Protein AF-A0A929K9T1-F1 (afdb_monomer_lite)

Structure (mmCIF, N/CA/C/O backbone):
data_AF-A0A929K9T1-F1
#
_entry.id   AF-A0A929K9T1-F1
#
loop_
_atom_site.group_PDB
_atom_site.id
_atom_site.type_symbol
_atom_site.label_atom_id
_atom_site.label_alt_id
_atom_site.label_comp_id
_atom_site.label_asym_id
_atom_site.label_entity_id
_atom_site.label_seq_id
_atom_site.pdbx_PDB_ins_code
_atom_site.Cartn_x
_atom_site.Cartn_y
_atom_site.Cartn_z
_atom_site.occupancy
_atom_site.B_iso_or_equiv
_atom_site.auth_seq_id
_atom_site.auth_comp_id
_atom_site.auth_asym_id
_atom_site.auth_atom_id
_atom_site.pdbx_PDB_model_num
ATOM 1 N N . MET A 1 1 ? -13.841 -9.685 6.788 1.00 68.19 1 MET A N 1
ATOM 2 C CA . MET A 1 1 ? -12.675 -8.775 6.752 1.00 68.19 1 MET A CA 1
ATOM 3 C C . MET A 1 1 ? -12.158 -8.747 5.323 1.00 68.19 1 MET A C 1
ATOM 5 O O . MET A 1 1 ? -11.912 -9.816 4.782 1.00 68.19 1 MET A O 1
ATOM 9 N N . VAL A 1 2 ? -12.094 -7.574 4.690 1.00 83.31 2 VAL A N 1
ATOM 10 C CA . VAL A 1 2 ? -11.619 -7.429 3.301 1.00 83.31 2 VAL A CA 1
ATOM 11 C C . VAL A 1 2 ? -10.091 -7.353 3.315 1.00 83.31 2 VAL A C 1
ATOM 13 O O . VAL A 1 2 ? -9.536 -6.614 4.125 1.00 83.31 2 VAL A O 1
ATOM 16 N N . LYS A 1 3 ? -9.426 -8.132 2.456 1.00 89.06 3 LYS A N 1
ATOM 17 C CA . LYS A 1 3 ? -7.978 -8.052 2.207 1.00 89.06 3 LYS A CA 1
ATOM 18 C C . LYS A 1 3 ? -7.745 -7.333 0.882 1.00 89.06 3 LYS A C 1
ATOM 20 O O . LYS A 1 3 ? -8.433 -7.643 -0.089 1.00 89.06 3 LYS A O 1
ATOM 25 N N . VAL A 1 4 ? -6.806 -6.390 0.851 1.00 94.88 4 VAL A N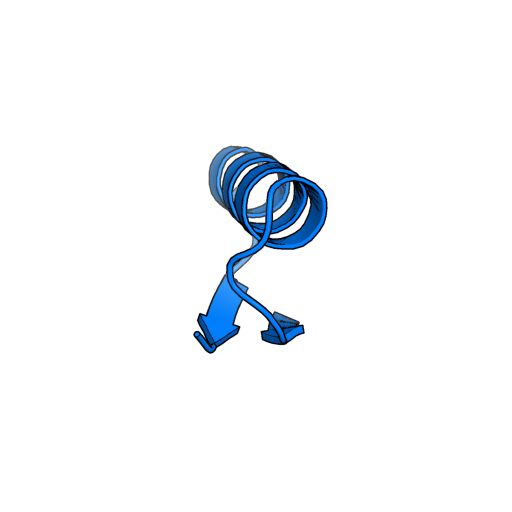 1
ATOM 26 C CA . VAL A 1 4 ? -6.508 -5.583 -0.341 1.00 94.88 4 VAL A CA 1
ATOM 27 C C . VAL A 1 4 ? -5.092 -5.880 -0.819 1.00 94.88 4 VAL A C 1
ATOM 29 O O . VAL A 1 4 ? -4.149 -5.742 -0.052 1.00 94.88 4 VAL A O 1
ATOM 32 N N . GLY A 1 5 ? -4.944 -6.266 -2.085 1.00 96.19 5 GLY A N 1
ATOM 33 C CA . GLY A 1 5 ? -3.643 -6.375 -2.746 1.00 96.19 5 GLY A CA 1
ATOM 34 C C . GLY A 1 5 ? -3.436 -5.199 -3.696 1.00 96.19 5 GLY A C 1
ATOM 35 O O . GLY A 1 5 ? -4.292 -4.945 -4.544 1.00 96.19 5 GLY A O 1
ATOM 36 N N . VAL A 1 6 ? -2.317 -4.488 -3.568 1.00 96.94 6 VAL A N 1
ATOM 37 C CA . VAL A 1 6 ? -1.890 -3.457 -4.522 1.00 96.94 6 VAL A CA 1
ATOM 38 C C . VAL A 1 6 ? -0.781 -4.043 -5.383 1.00 96.94 6 VAL A C 1
ATOM 40 O O . VAL A 1 6 ? 0.261 -4.415 -4.860 1.00 96.94 6 VAL A O 1
ATOM 43 N N . VAL A 1 7 ? -1.000 -4.133 -6.695 1.00 96.50 7 VAL A N 1
ATOM 44 C CA . VAL A 1 7 ? -0.024 -4.703 -7.635 1.00 96.50 7 VAL A CA 1
ATOM 45 C C . VAL A 1 7 ? 0.742 -3.583 -8.335 1.00 96.50 7 VAL A C 1
ATOM 47 O O . VAL A 1 7 ? 0.140 -2.725 -8.981 1.00 96.50 7 VAL A O 1
ATOM 50 N N . GLY A 1 8 ? 2.070 -3.621 -8.220 1.00 94.69 8 GLY A N 1
ATOM 51 C CA . GLY A 1 8 ? 3.017 -2.677 -8.806 1.00 94.69 8 GLY A CA 1
ATOM 52 C C . GLY A 1 8 ? 3.507 -1.621 -7.810 1.00 94.69 8 GLY A C 1
ATOM 53 O O . GLY A 1 8 ? 2.756 -0.740 -7.402 1.00 94.69 8 GLY A O 1
ATOM 54 N N . GLY A 1 9 ? 4.805 -1.641 -7.488 1.00 93.69 9 GLY A N 1
ATOM 55 C CA . GLY A 1 9 ? 5.466 -0.695 -6.568 1.00 93.69 9 GLY A 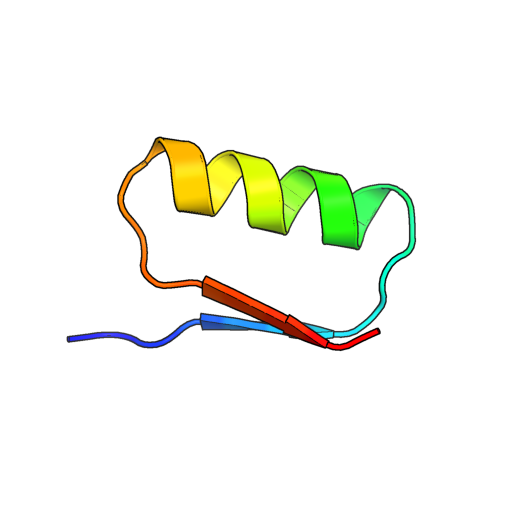CA 1
ATOM 56 C C . GLY A 1 9 ? 5.833 0.673 -7.156 1.00 93.69 9 GLY A C 1
ATOM 57 O O . GLY A 1 9 ? 6.739 1.338 -6.658 1.00 93.69 9 GLY A O 1
ATOM 58 N N . GLY A 1 10 ? 5.164 1.108 -8.227 1.00 95.00 10 GLY A N 1
ATOM 59 C CA . GLY A 1 10 ? 5.359 2.445 -8.793 1.00 95.00 10 GLY A CA 1
ATOM 60 C C . GLY A 1 10 ? 4.835 3.554 -7.872 1.00 95.00 10 GLY A C 1
ATOM 61 O O . GLY A 1 10 ? 4.277 3.286 -6.806 1.00 95.00 10 GLY A O 1
ATOM 62 N N . SER A 1 11 ? 4.964 4.814 -8.304 1.00 96.19 11 SER A N 1
ATOM 63 C CA . SER A 1 11 ? 4.527 5.983 -7.521 1.00 96.19 11 SER A CA 1
ATOM 64 C C . SER A 1 11 ? 3.097 5.821 -6.986 1.00 96.19 11 SER A C 1
ATOM 66 O O . SER A 1 11 ? 2.885 5.867 -5.778 1.00 96.19 11 SER A O 1
ATOM 68 N N . TRP A 1 12 ? 2.135 5.502 -7.855 1.00 95.94 12 TRP A N 1
ATOM 69 C CA . TRP A 1 12 ? 0.735 5.343 -7.456 1.00 95.94 12 TRP A CA 1
ATOM 70 C C . TRP A 1 12 ? 0.468 4.122 -6.571 1.00 95.94 12 TRP A C 1
ATOM 72 O O . TRP A 1 12 ? -0.309 4.232 -5.622 1.00 95.94 12 TRP A O 1
ATOM 82 N N . GLY A 1 13 ? 1.118 2.983 -6.834 1.00 97.00 13 GLY A N 1
ATOM 83 C CA . GLY A 1 13 ? 0.931 1.773 -6.030 1.00 97.00 13 GLY A CA 1
ATOM 84 C C . GLY A 1 13 ? 1.435 1.954 -4.600 1.00 97.00 13 GLY A C 1
ATOM 85 O O . GLY A 1 13 ? 0.718 1.671 -3.641 1.00 97.00 13 GLY A O 1
ATOM 86 N N . THR A 1 14 ? 2.611 2.562 -4.445 1.00 97.31 14 THR A N 1
ATOM 87 C CA . THR A 1 14 ? 3.161 2.898 -3.126 1.00 97.31 14 THR A CA 1
ATOM 88 C C . THR A 1 14 ? 2.299 3.937 -2.400 1.00 97.31 14 THR A C 1
ATOM 90 O O . THR A 1 14 ? 2.000 3.774 -1.216 1.00 97.31 14 THR A O 1
ATOM 93 N N . THR A 1 15 ? 1.837 4.985 -3.097 1.00 97.94 15 THR A N 1
ATOM 94 C CA . THR A 1 15 ? 0.986 6.026 -2.497 1.00 97.94 15 THR A CA 1
ATOM 95 C C . THR A 1 15 ? -0.342 5.465 -1.987 1.00 97.94 15 THR A C 1
ATOM 97 O O . THR A 1 15 ? -0.738 5.772 -0.861 1.00 97.94 15 THR A O 1
ATOM 100 N N . ILE A 1 16 ? -1.021 4.628 -2.776 1.00 97.44 16 ILE A N 1
ATOM 101 C CA . ILE A 1 16 ? -2.303 4.029 -2.382 1.00 97.44 16 ILE A CA 1
ATOM 102 C C . ILE A 1 16 ? -2.125 3.028 -1.239 1.00 97.44 16 ILE A C 1
ATOM 104 O O . ILE A 1 16 ? -2.885 3.096 -0.271 1.00 97.44 16 ILE A O 1
ATOM 108 N N . ALA A 1 17 ? -1.114 2.153 -1.303 1.00 97.44 17 ALA A N 1
ATOM 109 C CA . ALA A 1 17 ? -0.842 1.195 -0.233 1.00 97.44 17 ALA A CA 1
ATOM 110 C C . ALA A 1 17 ? -0.587 1.912 1.104 1.00 97.44 17 ALA A C 1
ATOM 112 O O . ALA A 1 17 ? -1.202 1.578 2.116 1.00 97.44 17 ALA A O 1
ATOM 113 N N . ASN A 1 18 ? 0.228 2.972 1.097 1.00 97.62 18 ASN A N 1
ATOM 114 C CA . ASN A 1 18 ? 0.480 3.784 2.287 1.00 97.62 18 ASN A CA 1
ATOM 115 C C . ASN A 1 18 ? -0.794 4.473 2.807 1.00 97.62 18 ASN A C 1
ATOM 117 O O . ASN A 1 18 ? -1.084 4.439 4.002 1.00 97.62 18 ASN A O 1
ATOM 121 N N . HIS A 1 19 ? -1.591 5.074 1.918 1.00 97.94 19 HIS A N 1
ATOM 122 C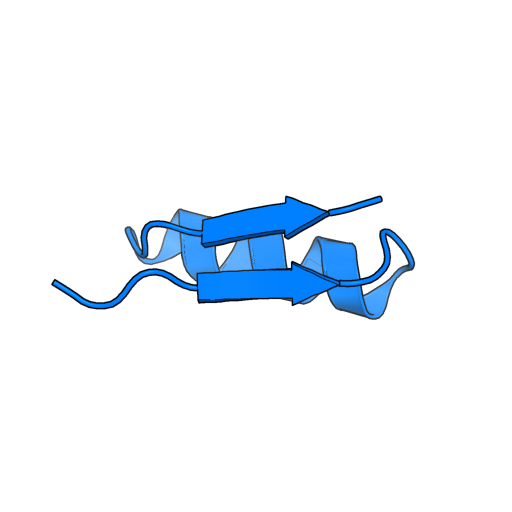 CA . HIS A 1 19 ? -2.835 5.735 2.313 1.00 97.94 19 HIS A CA 1
ATOM 123 C C . HIS A 1 19 ? -3.836 4.765 2.962 1.00 97.94 19 HIS A C 1
ATOM 125 O O . HIS A 1 19 ? -4.487 5.114 3.948 1.00 97.94 19 HIS A O 1
ATOM 131 N N . MET A 1 20 ? -3.950 3.545 2.430 1.00 96.75 20 MET A N 1
ATOM 132 C CA . MET A 1 20 ? -4.812 2.495 2.976 1.00 96.75 20 MET A CA 1
ATOM 133 C C . MET A 1 20 ? -4.303 1.984 4.328 1.00 96.75 20 MET A C 1
ATOM 135 O O . MET A 1 20 ? -5.096 1.868 5.266 1.00 96.75 20 MET A O 1
ATOM 139 N N . ALA A 1 21 ? -2.993 1.766 4.465 1.00 96.50 21 ALA A N 1
ATOM 140 C CA . ALA A 1 21 ? -2.379 1.353 5.725 1.00 96.50 21 ALA A CA 1
ATOM 141 C C . ALA A 1 21 ? -2.618 2.382 6.845 1.00 96.50 21 ALA A C 1
ATOM 143 O O . ALA A 1 21 ? -3.017 2.014 7.949 1.00 96.50 21 ALA A O 1
ATOM 144 N N . LEU A 1 22 ? -2.490 3.682 6.547 1.00 98.00 22 LEU A N 1
ATOM 145 C CA . LEU A 1 22 ? -2.778 4.766 7.501 1.00 98.00 22 LEU A CA 1
ATOM 146 C C . LEU A 1 22 ? -4.247 4.818 7.949 1.00 98.00 22 LEU A C 1
ATOM 148 O O . LEU A 1 22 ? -4.552 5.371 9.003 1.00 98.00 22 LEU A O 1
ATOM 152 N N . LYS A 1 23 ? -5.166 4.236 7.173 1.00 96.44 23 LYS A N 1
ATOM 153 C CA . LYS A 1 23 ? -6.584 4.090 7.538 1.00 96.44 23 LYS A CA 1
ATOM 154 C C . LYS A 1 23 ? -6.878 2.800 8.312 1.00 96.44 23 LYS A C 1
ATOM 156 O O . LYS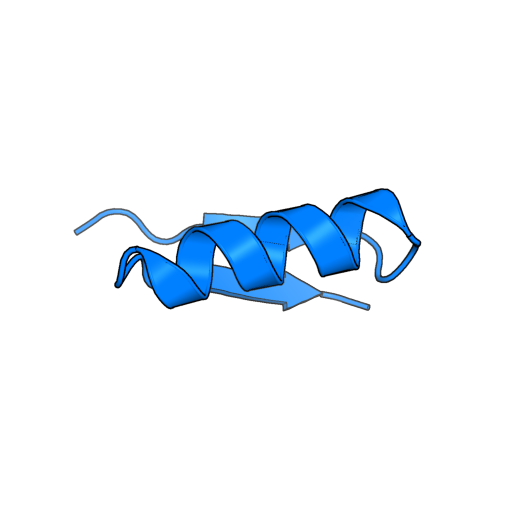 A 1 23 ? -8.041 2.526 8.595 1.00 96.44 23 LYS A O 1
ATOM 161 N N . GLY A 1 24 ? -5.856 2.008 8.639 1.00 95.81 24 GLY A N 1
ATOM 162 C CA . GLY A 1 24 ? -6.003 0.721 9.320 1.00 95.81 24 GLY A CA 1
ATOM 163 C C . GLY A 1 24 ? -6.542 -0.392 8.419 1.00 95.81 24 GLY A C 1
ATOM 164 O O . GLY A 1 24 ? -7.009 -1.416 8.917 1.00 95.81 24 GLY A O 1
ATOM 165 N N . ILE A 1 25 ? -6.508 -0.203 7.096 1.00 95.81 25 ILE A N 1
ATOM 166 C CA . ILE A 1 25 ? -6.898 -1.241 6.142 1.00 95.81 25 ILE A CA 1
ATOM 167 C C . ILE A 1 25 ? -5.727 -2.212 5.999 1.00 95.81 25 ILE A C 1
ATOM 169 O O . ILE A 1 25 ? -4.595 -1.798 5.756 1.00 95.81 25 ILE A O 1
ATOM 173 N N . ASN A 1 26 ? -6.010 -3.509 6.128 1.00 95.62 26 ASN A N 1
ATOM 174 C CA . ASN A 1 26 ? -5.020 -4.553 5.893 1.00 95.62 26 ASN A CA 1
ATOM 175 C C . ASN A 1 26 ? -4.746 -4.667 4.382 1.00 95.62 26 ASN A C 1
ATOM 177 O O . ASN A 1 26 ? -5.605 -5.137 3.625 1.00 95.62 26 ASN A O 1
ATOM 181 N N . VAL A 1 27 ? -3.579 -4.171 3.968 1.00 96.31 27 VAL A N 1
ATOM 182 C CA . VAL A 1 27 ? -3.149 -4.062 2.574 1.00 96.31 27 VAL A CA 1
ATOM 183 C C . VAL A 1 27 ? -1.777 -4.706 2.382 1.00 96.31 27 VAL A C 1
ATOM 185 O O . VAL A 1 27 ? -0.856 -4.447 3.152 1.00 96.31 27 VAL A O 1
ATOM 188 N N . ASP A 1 28 ? -1.646 -5.503 1.324 1.00 96.81 28 ASP A N 1
ATOM 189 C CA . ASP A 1 28 ? -0.394 -6.105 0.871 1.00 96.81 28 ASP A CA 1
ATOM 190 C C . ASP A 1 28 ? 0.057 -5.410 -0.427 1.00 96.81 28 ASP A C 1
ATOM 192 O O . ASP A 1 28 ? -0.698 -5.356 -1.401 1.00 96.81 28 ASP A O 1
ATOM 196 N N . LEU A 1 29 ? 1.279 -4.868 -0.457 1.00 96.38 29 LEU A N 1
ATOM 197 C CA . LEU A 1 29 ? 1.884 -4.303 -1.671 1.00 96.38 29 LEU A CA 1
ATOM 198 C C . LEU A 1 29 ? 2.735 -5.374 -2.364 1.00 96.38 29 LEU A C 1
ATOM 200 O O . LEU A 1 29 ? 3.696 -5.875 -1.783 1.00 96.38 29 LEU A O 1
ATOM 204 N N . TRP A 1 30 ? 2.385 -5.718 -3.601 1.00 93.56 30 TRP A N 1
ATOM 205 C CA . TRP A 1 30 ? 3.108 -6.669 -4.445 1.00 93.56 30 TRP A CA 1
ATOM 206 C C . TRP A 1 30 ? 3.943 -5.900 -5.463 1.00 93.56 30 TRP A C 1
ATOM 208 O O . TRP A 1 30 ? 3.399 -5.222 -6.338 1.00 93.56 30 TRP A O 1
ATOM 218 N N . VAL A 1 31 ? 5.261 -5.979 -5.295 1.00 83.00 31 VAL A N 1
ATOM 219 C CA . VAL A 1 31 ? 6.270 -5.316 -6.133 1.00 83.00 31 VAL A 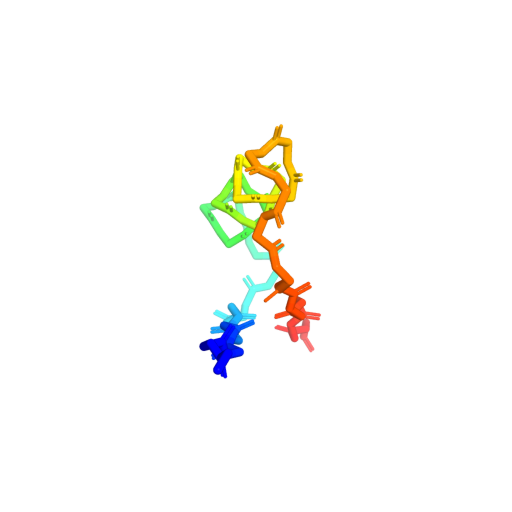CA 1
ATOM 220 C C . VAL A 1 31 ? 6.650 -6.169 -7.328 1.00 83.00 31 VAL A C 1
ATOM 222 O O . VAL A 1 31 ? 6.885 -7.381 -7.127 1.00 83.00 31 VAL A O 1
#

Foldseek 3Di:
DDEEEQEDPDPVSVVVQVVCVVVVHHYHYHD

Secondary structure (DSSP, 8-state):
---EEEE--SHHHHHHHHHHHHTT--EEEE-

pLDDT: mean 94.33, s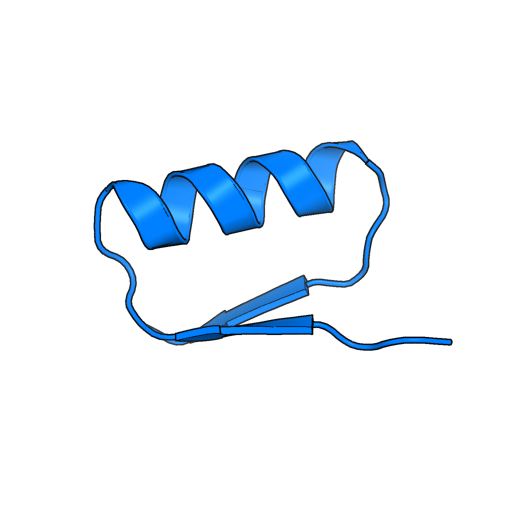td 5.97, range [68.19, 98.0]

Sequence (31 aa):
MVKVGVVGGGSWGTTIANHMALKGINVDLWV

Radius of gyration: 8.58 Å; chains: 1; bounding box: 19×15×18 Å